Protein AF-A0A2N1TKA8-F1 (afdb_monomer)

Solvent-accessible surface area (backbone atoms only — not comparable to full-atom values): 5814 Å² total; per-residue (Å²): 127,91,72,91,56,67,66,8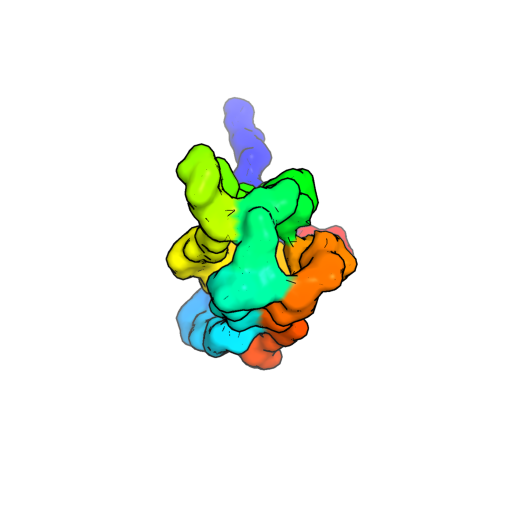2,41,47,38,60,44,77,99,49,78,34,73,87,30,69,49,76,42,67,89,52,42,87,37,86,45,55,42,38,78,60,35,92,66,67,41,39,45,70,52,90,100,39,54,56,42,76,43,90,57,42,88,75,57,58,82,85,74,56,52,42,37,75,63,40,93,54,71,21,43,47,72,54,80,44,42,90,87,21,44,74,45,61,64,93,112

Radius of gyration: 14.37 Å; Cα contacts (8 Å, |Δi|>4): 130; chains: 1; bounding box: 48×22×36 Å

Foldseek 3Di:
DPDDDVCVFKFWQPPDDQPDFKAFAQVLFPLPCQLQVPFPQNQWDRPVPGGIDGHPCCLGRPQLPCRSVVPDPRNRMGGDGTDPRGHMDGHPD

Structure (mmCIF, N/CA/C/O backbone):
data_AF-A0A2N1TKA8-F1
#
_entry.id   AF-A0A2N1TKA8-F1
#
loop_
_atom_site.group_PDB
_atom_site.id
_atom_site.type_symbol
_atom_site.label_atom_id
_atom_site.label_alt_id
_atom_site.label_comp_id
_atom_site.label_asym_id
_atom_site.label_entity_id
_atom_site.label_seq_id
_atom_site.pdbx_PDB_ins_code
_atom_site.Cartn_x
_atom_site.Cartn_y
_atom_site.Cartn_z
_atom_site.occupancy
_atom_site.B_iso_or_equiv
_atom_site.auth_seq_id
_atom_site.auth_comp_id
_atom_site.auth_asym_id
_atom_site.auth_atom_id
_atom_site.pdbx_PDB_model_num
ATOM 1 N N . MET A 1 1 ? 32.732 1.736 4.404 1.00 51.94 1 MET A N 1
ATOM 2 C CA . MET A 1 1 ? 31.875 0.538 4.335 1.00 51.94 1 MET A CA 1
ATOM 3 C C . MET A 1 1 ? 30.776 0.902 3.369 1.00 51.94 1 MET A C 1
ATOM 5 O O . MET A 1 1 ? 29.967 1.752 3.723 1.00 51.94 1 MET A O 1
ATOM 9 N N . ASP A 1 2 ? 30.825 0.390 2.144 1.00 66.38 2 ASP A N 1
ATOM 10 C CA . ASP A 1 2 ? 29.766 0.651 1.169 1.00 66.38 2 ASP A CA 1
ATOM 11 C C . ASP A 1 2 ? 28.476 0.045 1.723 1.00 66.38 2 ASP A C 1
ATOM 13 O O . ASP A 1 2 ? 28.377 -1.161 1.953 1.00 66.38 2 ASP A O 1
ATOM 17 N N . GLY A 1 3 ? 27.558 0.924 2.120 1.00 76.12 3 GLY A N 1
ATOM 18 C CA . GLY A 1 3 ? 26.351 0.552 2.841 1.00 76.12 3 GLY A CA 1
ATOM 19 C C . GLY A 1 3 ? 25.369 -0.176 1.932 1.00 76.12 3 GLY A C 1
ATOM 20 O O . GLY A 1 3 ? 25.244 0.136 0.753 1.00 76.12 3 GLY A O 1
ATOM 21 N N . PHE A 1 4 ? 24.635 -1.128 2.498 1.00 83.25 4 PHE A N 1
ATOM 22 C CA . PHE A 1 4 ? 23.500 -1.746 1.825 1.00 83.25 4 PHE A CA 1
ATOM 23 C C . PHE A 1 4 ? 22.379 -0.713 1.626 1.00 83.25 4 PHE A C 1
ATOM 25 O O . PHE A 1 4 ? 21.800 -0.227 2.600 1.00 83.25 4 PHE A O 1
ATOM 32 N N . VAL A 1 5 ? 22.057 -0.396 0.369 1.00 86.62 5 VAL A N 1
ATOM 33 C CA . VAL A 1 5 ? 20.938 0.479 -0.001 1.00 86.62 5 VAL A CA 1
ATOM 34 C C . VAL A 1 5 ? 19.872 -0.361 -0.699 1.00 86.62 5 VAL A C 1
ATOM 36 O O . VAL A 1 5 ? 20.058 -0.823 -1.820 1.00 86.62 5 VAL A O 1
ATOM 39 N N . ILE A 1 6 ? 18.719 -0.550 -0.049 1.00 84.50 6 ILE A N 1
ATOM 40 C CA . ILE A 1 6 ? 17.629 -1.399 -0.573 1.00 84.50 6 ILE A CA 1
ATOM 41 C C . ILE A 1 6 ? 17.176 -0.995 -1.987 1.00 84.50 6 ILE A C 1
ATOM 43 O O . ILE A 1 6 ? 16.823 -1.851 -2.796 1.00 84.50 6 ILE A O 1
ATOM 47 N N . GLN A 1 7 ? 17.251 0.300 -2.304 1.00 84.75 7 GLN A N 1
ATOM 48 C CA . GLN A 1 7 ? 16.839 0.867 -3.592 1.00 84.75 7 GLN A CA 1
ATOM 49 C C . GLN A 1 7 ? 17.740 0.452 -4.765 1.00 84.75 7 GLN A C 1
ATOM 51 O O . GLN A 1 7 ? 17.335 0.576 -5.920 1.00 84.75 7 GLN A O 1
ATOM 56 N N . ASP A 1 8 ? 18.926 -0.096 -4.493 1.00 90.19 8 ASP A N 1
ATOM 57 C CA . ASP A 1 8 ? 19.787 -0.64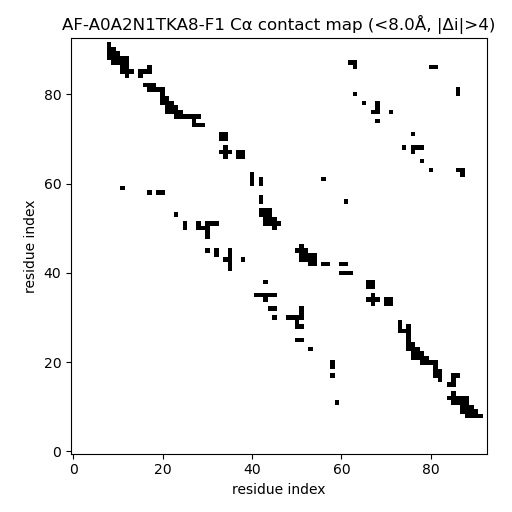7 -5.541 1.00 90.19 8 ASP A CA 1
ATOM 58 C C . ASP A 1 8 ? 19.264 -1.991 -6.061 1.00 90.19 8 ASP A C 1
ATOM 60 O O . ASP A 1 8 ? 19.549 -2.358 -7.206 1.00 90.19 8 ASP A O 1
ATOM 64 N N . TYR A 1 9 ? 18.474 -2.700 -5.249 1.00 92.12 9 TYR A N 1
ATOM 65 C CA . TYR A 1 9 ? 17.962 -4.044 -5.525 1.00 92.12 9 TYR A CA 1
ATOM 66 C C . TYR A 1 9 ? 16.460 -4.054 -5.792 1.00 92.12 9 TYR A C 1
ATOM 68 O O . TYR A 1 9 ? 16.013 -4.768 -6.683 1.00 92.12 9 TYR A O 1
ATOM 76 N N . VAL A 1 10 ? 15.686 -3.235 -5.081 1.00 92.94 10 VAL A N 1
ATOM 77 C CA . VAL A 1 10 ? 14.235 -3.126 -5.259 1.00 92.94 10 VAL A CA 1
ATOM 78 C C . VAL A 1 10 ? 13.889 -1.684 -5.576 1.00 92.94 10 VAL A C 1
ATOM 80 O O . VAL A 1 10 ? 14.029 -0.810 -4.727 1.00 92.94 10 VAL A O 1
ATOM 83 N N . HIS A 1 11 ? 13.444 -1.434 -6.803 1.00 92.88 11 HIS A N 1
ATOM 84 C CA . HIS A 1 11 ? 13.124 -0.090 -7.282 1.00 92.88 11 HIS A CA 1
ATOM 85 C C . HIS A 1 11 ? 11.878 -0.109 -8.159 1.00 92.88 11 HIS A C 1
ATOM 87 O O . HIS A 1 11 ? 11.533 -1.130 -8.735 1.00 92.88 11 HIS A O 1
ATOM 93 N N . ARG A 1 12 ? 11.196 1.027 -8.285 1.00 93.44 12 ARG A N 1
ATOM 94 C CA . ARG A 1 12 ? 10.012 1.165 -9.141 1.00 93.44 12 ARG A CA 1
ATOM 95 C C . ARG A 1 12 ? 10.385 1.615 -10.553 1.00 93.44 12 ARG A C 1
ATOM 97 O O . ARG A 1 12 ? 11.351 2.367 -10.727 1.00 93.44 12 ARG A O 1
ATOM 104 N N . ALA A 1 13 ? 9.605 1.188 -11.548 1.00 93.94 13 ALA A N 1
ATOM 105 C CA . ALA A 1 13 ? 9.708 1.702 -12.911 1.00 93.94 13 ALA A CA 1
ATOM 106 C C . ALA A 1 13 ? 9.607 3.240 -12.928 1.00 93.94 13 ALA A C 1
ATOM 108 O O . ALA A 1 13 ? 8.733 3.837 -12.297 1.00 93.94 13 ALA A O 1
ATOM 109 N N . LYS A 1 14 ? 10.533 3.895 -13.633 1.00 91.75 14 LYS A N 1
ATOM 110 C CA . LYS A 1 14 ? 10.631 5.362 -13.677 1.00 91.75 14 LYS A CA 1
ATOM 111 C C . LYS A 1 14 ? 9.822 5.924 -14.841 1.00 91.75 14 LYS A C 1
ATOM 113 O O . LYS A 1 14 ? 9.778 5.315 -15.902 1.00 91.75 14 LYS A O 1
ATOM 118 N N . ASN A 1 15 ? 9.276 7.128 -14.662 1.00 91.06 15 ASN A N 1
ATOM 119 C CA . ASN A 1 15 ? 8.547 7.882 -15.694 1.00 91.06 15 ASN A CA 1
ATOM 120 C C . ASN A 1 15 ? 7.302 7.164 -16.250 1.00 91.06 15 ASN A C 1
ATOM 122 O O . ASN A 1 15 ? 6.899 7.416 -17.384 1.00 91.06 15 ASN A O 1
ATOM 126 N N . VAL A 1 16 ? 6.687 6.285 -15.456 1.00 93.00 16 VAL A N 1
ATOM 127 C CA . VAL A 1 16 ? 5.436 5.597 -15.797 1.00 93.00 16 VAL A CA 1
ATOM 128 C C . VAL A 1 16 ? 4.434 5.833 -14.672 1.00 93.00 16 VAL A C 1
ATOM 130 O O . VAL A 1 16 ? 4.780 5.729 -13.496 1.00 93.00 16 VAL A O 1
ATOM 133 N N . ASP A 1 17 ? 3.193 6.160 -15.029 1.00 94.00 17 ASP A N 1
ATOM 134 C CA . ASP A 1 17 ? 2.097 6.259 -14.066 1.00 94.00 17 ASP A CA 1
ATOM 135 C C . ASP A 1 17 ? 1.669 4.861 -13.600 1.00 94.00 17 ASP A C 1
ATOM 137 O O . ASP A 1 17 ? 1.299 4.009 -14.411 1.00 94.00 17 ASP A O 1
ATOM 141 N N . THR A 1 18 ? 1.681 4.644 -12.286 1.00 94.50 18 THR A N 1
ATOM 142 C CA . THR A 1 18 ? 1.227 3.396 -11.659 1.00 94.50 18 THR A CA 1
ATOM 143 C C . THR A 1 18 ? -0.286 3.247 -11.654 1.00 94.50 18 THR A C 1
ATOM 145 O O . THR A 1 18 ? -0.800 2.126 -11.588 1.00 94.50 18 THR A O 1
ATOM 148 N N . GLY A 1 19 ? -1.007 4.366 -11.757 1.00 94.75 19 GLY A N 1
ATOM 149 C CA . GLY A 1 19 ? -2.419 4.438 -11.434 1.00 94.75 19 GLY A CA 1
ATOM 150 C C . GLY A 1 19 ? -2.682 4.316 -9.931 1.00 94.75 19 GLY A C 1
ATOM 151 O O . GLY A 1 19 ? -1.789 4.323 -9.083 1.00 94.75 19 GLY A O 1
ATOM 152 N N . GLU A 1 20 ? -3.959 4.227 -9.580 1.00 96.25 20 GLU A N 1
ATOM 153 C CA . GLU A 1 20 ? -4.376 3.861 -8.232 1.00 96.25 20 GLU A CA 1
ATOM 154 C C . GLU A 1 20 ? -4.438 2.340 -8.116 1.00 96.25 20 GLU A C 1
ATOM 156 O O . GLU A 1 20 ? -5.185 1.690 -8.843 1.00 96.25 20 GLU A O 1
ATOM 161 N N . PHE A 1 21 ? -3.643 1.788 -7.204 1.00 97.50 21 PHE A N 1
ATOM 162 C CA . PHE A 1 21 ? -3.535 0.342 -6.997 1.00 97.50 21 PHE A CA 1
ATOM 163 C C . PHE A 1 21 ? -3.802 -0.078 -5.541 1.00 97.50 21 PHE A C 1
ATOM 165 O O . PHE A 1 21 ? -3.879 -1.264 -5.237 1.00 97.50 21 PHE A O 1
ATOM 172 N N . ILE A 1 22 ? -4.010 0.896 -4.648 1.00 98.25 22 ILE A N 1
ATOM 173 C CA . ILE A 1 22 ? -4.612 0.696 -3.329 1.00 98.25 22 ILE A CA 1
ATOM 174 C C . ILE A 1 22 ? -5.762 1.686 -3.196 1.00 98.25 22 ILE A C 1
ATOM 176 O O . ILE A 1 22 ? -5.554 2.895 -3.313 1.00 98.25 22 ILE A O 1
ATOM 180 N N . LYS A 1 23 ? -6.954 1.170 -2.904 1.00 98.06 23 LYS A N 1
ATOM 181 C CA . LYS A 1 23 ? -8.114 1.956 -2.484 1.00 98.06 23 LYS A CA 1
ATOM 182 C C . LYS A 1 23 ? -8.369 1.688 -1.012 1.00 98.06 23 LYS A C 1
ATOM 184 O O . LYS A 1 23 ? -8.433 0.537 -0.588 1.00 98.06 23 LYS A O 1
ATOM 189 N N . PHE A 1 24 ? -8.505 2.753 -0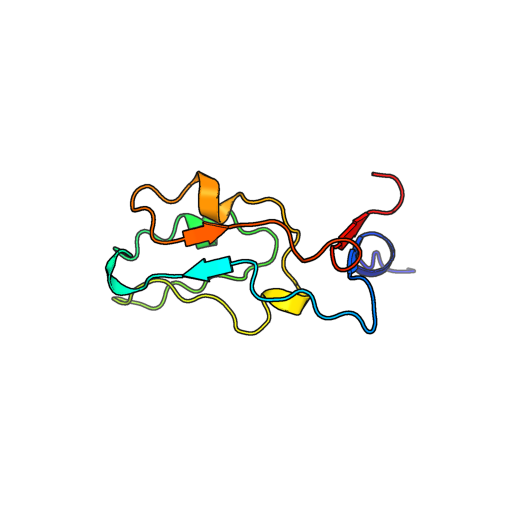.235 1.00 97.56 24 PHE A N 1
ATOM 190 C CA . PHE A 1 24 ? -8.771 2.664 1.193 1.00 97.56 24 PHE A CA 1
ATOM 191 C C . PHE A 1 24 ? -10.132 3.284 1.505 1.00 97.56 24 PHE A C 1
ATOM 193 O O . PHE A 1 24 ? -10.357 4.465 1.254 1.00 97.56 24 PHE A O 1
ATOM 200 N N . ASN A 1 25 ? -11.042 2.472 2.034 1.00 97.00 25 ASN A N 1
ATOM 201 C CA . ASN A 1 25 ? -12.351 2.897 2.497 1.00 97.00 25 ASN A CA 1
ATOM 202 C C . ASN A 1 25 ? -12.294 3.136 4.010 1.00 97.00 25 ASN A C 1
ATOM 204 O O . ASN A 1 25 ? -12.368 2.203 4.813 1.00 97.00 25 ASN A O 1
ATOM 208 N N . GLU A 1 26 ? -12.187 4.408 4.389 1.00 94.44 26 GLU A N 1
ATOM 209 C CA . GLU A 1 26 ? -12.177 4.809 5.793 1.00 94.44 26 GLU A CA 1
ATOM 210 C C . GLU A 1 26 ? -13.461 4.398 6.514 1.00 94.44 26 GLU A C 1
ATOM 212 O O . GLU A 1 26 ? -13.395 3.988 7.663 1.00 94.44 26 GLU A O 1
ATOM 217 N N . GLU A 1 27 ? -14.633 4.434 5.884 1.00 95.44 27 GLU A N 1
ATOM 218 C CA . GLU A 1 27 ? -15.905 4.104 6.542 1.00 95.44 27 GLU A CA 1
ATOM 219 C C . GLU A 1 27 ? -15.923 2.673 7.087 1.00 95.44 27 GLU A C 1
ATOM 221 O O . GLU A 1 27 ? -16.352 2.470 8.223 1.00 95.44 27 GLU A O 1
ATOM 226 N N . LYS A 1 28 ? -15.351 1.723 6.338 1.00 96.19 28 LYS A N 1
ATOM 227 C CA . LYS A 1 28 ? -15.223 0.311 6.730 1.00 96.19 28 LYS A CA 1
ATOM 228 C C . LYS A 1 28 ? -14.110 0.032 7.746 1.00 96.19 28 LYS A C 1
ATOM 230 O O . LYS A 1 28 ? -14.087 -1.037 8.343 1.00 96.19 28 LYS A O 1
ATOM 235 N N . CYS A 1 29 ? -13.166 0.952 7.932 1.00 95.75 29 CYS A N 1
ATOM 236 C CA . CYS A 1 29 ? -12.033 0.748 8.829 1.00 95.75 29 CYS A CA 1
ATOM 237 C C . CYS A 1 29 ? -12.431 0.925 10.305 1.00 95.75 29 CYS A C 1
ATOM 239 O O . CYS A 1 29 ? -12.966 1.966 10.692 1.00 95.75 29 CYS A O 1
ATOM 241 N N . ASP A 1 30 ? -12.096 -0.063 11.135 1.00 94.06 30 ASP A N 1
ATOM 242 C CA . ASP A 1 30 ? -12.299 -0.064 12.590 1.00 94.06 30 ASP A CA 1
ATOM 243 C C . ASP A 1 30 ? -11.081 0.454 13.382 1.00 94.06 30 ASP A C 1
ATOM 245 O O . ASP A 1 30 ? -11.164 0.692 14.584 1.00 94.06 30 ASP A O 1
ATOM 249 N N . GLY A 1 31 ? -9.942 0.651 12.711 1.00 94.62 31 GLY A N 1
ATOM 250 C CA . GLY A 1 31 ? -8.696 1.096 13.332 1.00 94.62 31 GLY A CA 1
ATOM 251 C C . GLY A 1 31 ? -7.860 -0.012 13.985 1.00 94.62 31 GLY A C 1
ATOM 252 O O . GLY A 1 31 ? -6.936 0.318 14.725 1.00 94.62 31 GLY A O 1
ATOM 253 N N . CYS A 1 32 ? -8.104 -1.299 13.697 1.00 94.38 32 CYS A N 1
ATOM 254 C CA . CYS A 1 32 ? -7.377 -2.424 14.315 1.00 94.38 32 CYS A CA 1
ATOM 255 C C . CYS A 1 32 ? -5.847 -2.411 14.118 1.00 94.38 32 CYS A C 1
ATOM 257 O O . CYS A 1 32 ? -5.114 -3.050 14.870 1.00 94.38 32 CYS A O 1
ATOM 259 N N . GLY A 1 33 ? -5.340 -1.711 13.098 1.00 95.44 33 GLY A N 1
ATOM 260 C CA . GLY A 1 33 ? -3.902 -1.515 12.889 1.00 95.44 33 GLY A CA 1
ATOM 261 C C . GLY A 1 33 ? -3.149 -2.702 12.277 1.00 95.44 33 GLY A C 1
ATOM 262 O O . GLY A 1 33 ? -1.944 -2.591 12.061 1.00 95.44 33 GLY A O 1
ATOM 263 N N . MET A 1 34 ? -3.818 -3.802 11.915 1.00 97.06 34 MET A N 1
ATOM 264 C CA . MET A 1 34 ? -3.157 -4.968 11.303 1.00 97.06 34 MET A CA 1
ATOM 265 C C . MET A 1 34 ? -2.400 -4.617 10.016 1.00 97.06 34 MET A C 1
ATOM 267 O O . MET A 1 34 ? -1.288 -5.096 9.804 1.00 97.06 34 MET A O 1
ATOM 271 N N . CYS A 1 35 ? -2.947 -3.713 9.195 1.00 98.00 35 CYS A N 1
ATOM 272 C CA . CYS A 1 35 ? -2.287 -3.215 7.987 1.00 98.00 35 CYS A CA 1
ATOM 273 C C . CYS A 1 35 ? -0.948 -2.516 8.280 1.00 98.00 35 CYS A C 1
ATOM 275 O O . CYS A 1 35 ? -0.021 -2.626 7.481 1.00 98.00 35 CYS A O 1
ATOM 277 N N . ASN A 1 36 ? -0.826 -1.838 9.428 1.00 97.19 36 ASN A N 1
ATOM 278 C CA . ASN A 1 36 ? 0.424 -1.239 9.891 1.00 97.19 36 ASN A CA 1
ATOM 279 C C . ASN A 1 36 ? 1.415 -2.313 10.342 1.00 97.19 36 ASN A C 1
ATOM 281 O O . ASN A 1 36 ? 2.560 -2.290 9.902 1.00 97.19 36 ASN A O 1
ATOM 285 N N . SER A 1 37 ? 0.969 -3.289 11.134 1.00 97.00 37 SER A N 1
ATOM 286 C CA . SER A 1 37 ? 1.838 -4.347 11.665 1.00 97.00 37 SER A CA 1
A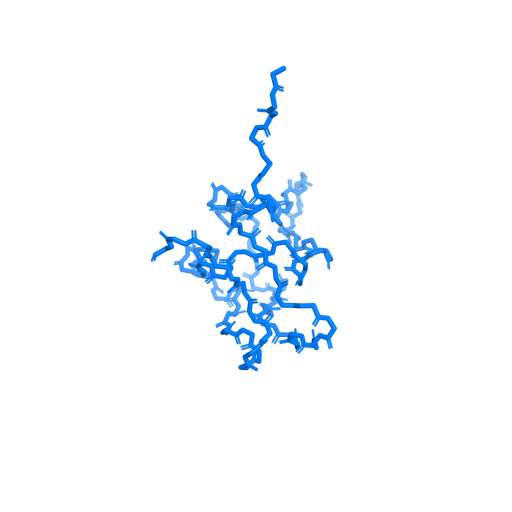TOM 287 C C . SER A 1 37 ? 2.503 -5.205 10.584 1.00 97.00 37 SER A C 1
ATOM 289 O O . SER A 1 37 ? 3.606 -5.698 10.798 1.00 97.00 37 SER A O 1
ATOM 291 N N . VAL A 1 38 ? 1.860 -5.383 9.424 1.00 98.19 38 VAL A N 1
ATOM 292 C CA . VAL A 1 38 ? 2.397 -6.214 8.326 1.00 98.19 38 VAL A CA 1
ATOM 293 C C . VAL A 1 38 ? 3.129 -5.428 7.237 1.00 98.19 38 VAL A C 1
ATOM 295 O O . VAL A 1 38 ? 3.715 -6.022 6.330 1.00 98.19 38 VAL A O 1
ATOM 298 N N . CYS A 1 39 ? 3.080 -4.095 7.256 1.00 98.00 39 CYS A N 1
ATOM 299 C CA . CYS A 1 39 ? 3.628 -3.300 6.163 1.00 98.00 39 CYS A CA 1
ATOM 300 C C . CYS A 1 39 ? 5.139 -3.103 6.308 1.00 98.00 39 CYS A C 1
ATOM 302 O O . CYS A 1 39 ? 5.593 -2.214 7.021 1.00 98.00 39 CYS A O 1
ATOM 304 N N . MET A 1 40 ? 5.921 -3.847 5.522 1.00 94.75 40 MET A N 1
ATOM 305 C CA . MET A 1 40 ? 7.388 -3.715 5.473 1.00 94.75 40 MET A CA 1
ATOM 306 C C . MET A 1 40 ? 7.875 -2.318 5.038 1.00 94.75 40 MET A C 1
ATOM 308 O O . MET A 1 40 ? 9.019 -1.955 5.287 1.00 94.75 40 MET A O 1
ATOM 312 N N . ALA A 1 41 ? 7.010 -1.533 4.388 1.00 95.44 41 ALA A N 1
ATOM 313 C CA . ALA A 1 41 ? 7.304 -0.182 3.914 1.00 95.44 41 ALA A CA 1
ATOM 314 C C . ALA A 1 41 ? 6.767 0.932 4.838 1.00 95.44 41 ALA A C 1
ATOM 316 O O . ALA A 1 41 ? 6.872 2.105 4.486 1.00 95.44 41 ALA A O 1
ATOM 317 N N . ASN A 1 42 ? 6.182 0.591 5.997 1.00 96.00 42 ASN A N 1
ATOM 318 C CA . ASN A 1 42 ? 5.625 1.547 6.969 1.00 96.00 42 ASN A CA 1
ATOM 319 C C . ASN A 1 42 ? 4.642 2.566 6.351 1.00 96.00 42 ASN A C 1
ATOM 321 O O . ASN A 1 42 ? 4.712 3.768 6.608 1.00 96.00 42 ASN A O 1
ATOM 325 N N . LEU A 1 43 ? 3.727 2.091 5.498 1.00 97.81 43 LEU A N 1
ATOM 326 C CA . LEU A 1 43 ? 2.801 2.952 4.746 1.00 97.81 43 LEU A CA 1
ATOM 327 C C . LEU A 1 43 ? 1.467 3.206 5.435 1.00 97.81 43 LEU A C 1
ATOM 329 O O . LEU A 1 43 ? 0.675 3.984 4.916 1.00 97.81 43 LEU A O 1
ATOM 333 N N . TRP A 1 44 ? 1.207 2.583 6.576 1.00 97.50 44 TRP A N 1
ATOM 334 C CA . TRP A 1 44 ? -0.024 2.785 7.327 1.00 97.50 44 TRP A CA 1
ATOM 335 C C . TRP A 1 44 ? 0.300 3.471 8.646 1.00 97.50 44 TRP A C 1
ATOM 337 O O . TRP A 1 44 ? 1.216 3.058 9.337 1.00 97.50 44 TRP A O 1
ATOM 347 N N . ALA A 1 45 ? -0.450 4.505 9.007 1.00 94.56 45 ALA A N 1
ATOM 348 C CA . ALA A 1 45 ? -0.378 5.121 10.327 1.00 94.56 45 ALA A CA 1
ATOM 349 C C . ALA A 1 45 ? -1.588 4.700 11.168 1.00 94.56 45 ALA A C 1
ATOM 351 O O . ALA A 1 45 ? -2.688 4.545 10.635 1.00 94.56 45 ALA A O 1
ATOM 352 N N . VAL A 1 46 ? -1.395 4.570 12.483 1.00 91.06 46 VAL A N 1
ATOM 353 C CA . VAL A 1 46 ? -2.457 4.283 13.463 1.00 91.06 46 VAL A CA 1
ATOM 354 C C . VAL A 1 46 ? -2.487 5.420 14.493 1.00 91.06 46 VAL A C 1
ATOM 356 O O . VAL A 1 46 ? -1.832 5.331 15.533 1.00 91.06 46 VAL A O 1
ATOM 359 N N . PRO A 1 47 ? -3.154 6.553 14.204 1.00 84.44 47 PRO A N 1
ATOM 360 C CA . PRO A 1 47 ? -3.223 7.656 15.151 1.00 84.44 47 PRO A CA 1
ATOM 361 C C . PRO A 1 47 ? -4.083 7.257 16.358 1.00 84.44 47 PRO A C 1
ATOM 363 O O . PRO A 1 47 ? -5.044 6.500 16.226 1.00 84.44 47 PRO A O 1
ATOM 366 N N . LYS A 1 48 ? -3.766 7.788 17.546 1.00 78.94 48 LYS A N 1
ATOM 367 C CA . LYS A 1 48 ? -4.546 7.510 18.764 1.00 78.94 48 LYS A CA 1
ATOM 368 C C . LYS A 1 48 ? -6.028 7.832 18.531 1.00 78.94 48 LYS A C 1
ATOM 370 O O . LYS A 1 48 ? -6.347 8.936 18.088 1.00 78.94 48 LYS A O 1
ATOM 375 N N . ASN A 1 49 ? -6.900 6.873 18.850 1.00 69.88 49 ASN A N 1
ATOM 376 C CA . ASN A 1 49 ? -8.362 6.960 18.733 1.00 69.88 49 ASN A CA 1
ATOM 377 C C . ASN A 1 49 ? -8.881 7.300 17.324 1.00 69.88 49 ASN A C 1
ATOM 379 O O . ASN A 1 49 ? -9.965 7.859 17.189 1.00 69.88 49 ASN A O 1
ATOM 383 N N . ASN A 1 50 ? -8.112 7.001 16.277 1.00 77.56 50 ASN A N 1
ATOM 384 C CA . ASN A 1 50 ? -8.497 7.263 14.896 1.00 77.56 50 ASN A CA 1
ATOM 385 C C . ASN A 1 50 ? -8.390 6.001 14.045 1.00 77.56 50 ASN A C 1
ATOM 387 O O . ASN A 1 50 ? -7.655 5.066 14.359 1.00 77.56 50 ASN A O 1
ATOM 391 N N . LYS A 1 51 ? -9.099 6.028 12.918 1.00 85.75 51 LYS A N 1
ATOM 392 C CA . LYS A 1 51 ? -8.959 5.040 11.850 1.00 85.75 51 LYS A CA 1
ATOM 393 C C . LYS A 1 51 ? -7.540 5.064 11.282 1.00 85.75 51 LYS A C 1
ATOM 395 O O . LYS A 1 51 ? -6.840 6.082 11.370 1.00 85.75 51 LYS A O 1
ATOM 400 N N . THR A 1 52 ? -7.112 3.941 10.709 1.00 93.94 52 THR A N 1
ATOM 401 C CA . THR A 1 52 ? -5.804 3.868 10.050 1.00 93.94 52 THR A CA 1
ATOM 402 C C . THR A 1 52 ? -5.750 4.855 8.884 1.00 93.94 52 THR A C 1
ATOM 404 O O . THR A 1 52 ? -6.779 5.265 8.354 1.00 93.94 52 THR A O 1
ATOM 407 N N . ARG A 1 53 ? -4.546 5.279 8.492 1.00 95.50 53 ARG A N 1
ATOM 408 C CA . ARG A 1 53 ? -4.346 6.176 7.343 1.00 95.50 53 ARG A CA 1
ATOM 409 C C . ARG A 1 53 ? -3.283 5.621 6.416 1.00 95.50 53 ARG A C 1
ATOM 411 O O . ARG A 1 53 ? -2.208 5.256 6.886 1.00 95.50 53 ARG A O 1
ATOM 418 N N . LEU A 1 54 ? -3.566 5.599 5.117 1.00 97.38 54 LEU A N 1
ATOM 419 C CA . LEU A 1 54 ? -2.580 5.274 4.091 1.00 97.38 54 LEU A CA 1
ATOM 420 C C . LEU A 1 54 ? -1.680 6.487 3.826 1.00 97.38 54 LEU A C 1
ATOM 422 O O . LEU A 1 54 ? -2.154 7.609 3.659 1.00 97.38 54 LEU A O 1
ATOM 426 N N . SER A 1 55 ? -0.373 6.259 3.771 1.00 97.25 55 SER A N 1
ATOM 427 C CA . SER A 1 55 ? 0.613 7.271 3.407 1.00 97.25 55 SER A CA 1
ATOM 428 C C . SER A 1 55 ? 0.379 7.763 1.974 1.00 97.25 55 SER A C 1
ATOM 430 O O . SER A 1 55 ? 0.217 6.937 1.073 1.00 97.25 55 SER A O 1
ATOM 432 N N . PRO A 1 56 ? 0.465 9.080 1.701 1.00 95.94 56 PRO A N 1
ATOM 433 C CA . PRO A 1 56 ? 0.393 9.594 0.333 1.00 95.94 56 PRO A CA 1
ATOM 434 C C . PRO A 1 56 ? 1.531 9.061 -0.552 1.00 95.94 56 PRO A C 1
ATOM 436 O O . PRO A 1 56 ? 1.380 9.021 -1.768 1.00 95.94 56 PRO A O 1
ATOM 439 N N . LYS A 1 57 ? 2.629 8.584 0.056 1.00 95.12 57 LYS A N 1
ATOM 440 C CA . LYS A 1 57 ? 3.789 8.011 -0.639 1.00 95.12 57 LYS A CA 1
ATOM 441 C C . LYS A 1 57 ? 3.628 6.548 -1.050 1.00 95.12 57 LYS A C 1
ATOM 443 O O . LYS A 1 57 ? 4.593 5.912 -1.477 1.00 95.12 57 LYS A O 1
ATOM 448 N N . TYR A 1 58 ? 2.439 5.961 -0.885 1.00 96.94 58 TYR A N 1
ATOM 449 C CA . TYR A 1 58 ? 2.246 4.540 -1.182 1.00 96.94 58 TYR A CA 1
ATOM 450 C C . TYR A 1 58 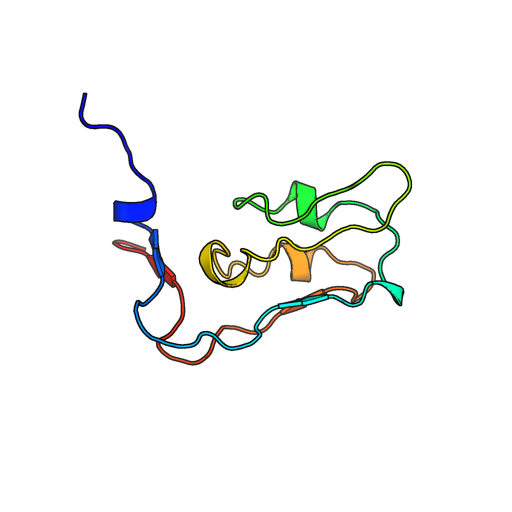? 2.572 4.208 -2.644 1.00 96.94 58 TYR A C 1
ATOM 452 O O . TYR A 1 58 ? 3.108 3.136 -2.914 1.00 96.94 58 TYR A O 1
ATOM 460 N N . ARG A 1 59 ? 2.322 5.138 -3.576 1.00 95.06 59 ARG A N 1
ATOM 461 C CA . ARG A 1 59 ? 2.635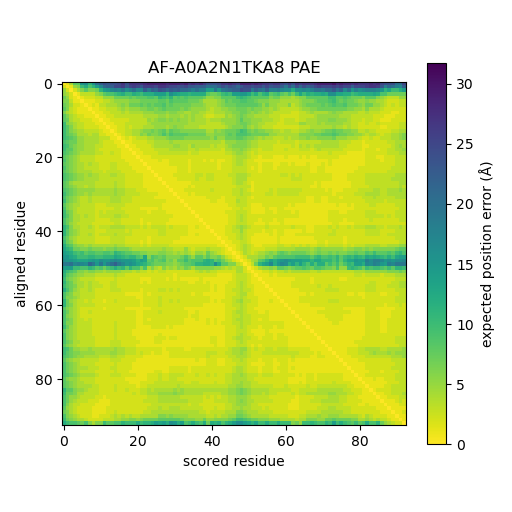 4.939 -4.996 1.00 95.06 59 ARG A CA 1
ATOM 462 C C . ARG A 1 59 ? 4.131 4.880 -5.276 1.00 95.06 59 ARG A C 1
ATOM 464 O O . ARG A 1 59 ? 4.526 4.241 -6.242 1.00 95.06 59 ARG A O 1
ATOM 471 N N . GLU A 1 60 ? 4.963 5.486 -4.432 1.00 92.50 60 GLU A N 1
ATOM 472 C CA . GLU A 1 60 ? 6.419 5.419 -4.576 1.00 92.50 60 GLU A CA 1
ATOM 473 C C . GLU A 1 60 ? 7.017 4.216 -3.842 1.00 92.50 60 GLU A C 1
ATOM 475 O O . GLU A 1 60 ? 7.897 3.544 -4.374 1.00 92.50 60 GLU A O 1
ATOM 480 N N . LEU A 1 61 ? 6.541 3.942 -2.625 1.00 94.06 61 LEU A N 1
ATOM 481 C CA . LEU A 1 61 ? 7.235 3.074 -1.669 1.00 94.06 61 LEU A CA 1
ATOM 482 C C . LEU A 1 61 ? 6.578 1.703 -1.452 1.00 94.06 61 LEU A C 1
ATOM 484 O O . LEU A 1 61 ? 7.173 0.847 -0.799 1.00 94.06 61 LEU A O 1
ATOM 488 N N . CYS A 1 62 ? 5.359 1.467 -1.951 1.00 96.75 62 CYS A N 1
ATOM 489 C CA . CYS A 1 62 ? 4.721 0.159 -1.801 1.00 96.75 62 CYS A CA 1
ATOM 490 C C . CYS A 1 62 ? 5.506 -0.917 -2.559 1.00 96.75 62 CYS A C 1
ATOM 492 O O . CYS A 1 62 ? 5.902 -0.712 -3.706 1.00 96.75 62 CYS A O 1
ATOM 494 N N . LEU A 1 63 ? 5.673 -2.074 -1.916 1.00 96.19 63 LEU A N 1
ATOM 495 C CA . LEU A 1 63 ? 6.356 -3.247 -2.467 1.00 96.19 63 LEU A CA 1
ATOM 496 C C . LEU A 1 63 ? 5.400 -4.239 -3.150 1.00 96.19 63 LEU A C 1
ATOM 498 O O . LEU A 1 63 ? 5.795 -5.360 -3.433 1.00 96.19 63 LEU A O 1
ATOM 502 N N . GLU A 1 64 ? 4.134 -3.864 -3.359 1.00 97.00 64 GLU A N 1
ATOM 503 C CA . GLU A 1 64 ? 3.145 -4.664 -4.109 1.00 97.00 64 GLU A CA 1
ATOM 504 C C . GLU A 1 64 ? 2.910 -6.086 -3.560 1.00 97.00 64 GLU A C 1
ATOM 506 O O . GLU A 1 64 ? 2.454 -6.974 -4.272 1.00 97.00 64 GLU A O 1
ATOM 511 N N . CYS A 1 65 ? 3.171 -6.308 -2.268 1.00 97.38 65 CYS A N 1
ATOM 512 C CA . CYS A 1 65 ? 3.053 -7.626 -1.634 1.00 97.38 65 CYS A CA 1
ATOM 513 C C . CYS A 1 65 ? 1.622 -8.018 -1.228 1.00 97.38 65 CYS A C 1
ATOM 515 O O . CYS A 1 65 ? 1.422 -9.109 -0.705 1.00 97.38 65 CYS A O 1
ATOM 517 N N . ALA A 1 66 ? 0.648 -7.113 -1.371 1.00 98.19 66 ALA A N 1
ATOM 518 C CA . ALA A 1 66 ? -0.751 -7.287 -0.964 1.00 98.19 66 ALA A CA 1
ATOM 519 C C . ALA A 1 66 ? -1.000 -7.668 0.518 1.00 98.19 66 ALA A C 1
ATOM 521 O O . ALA A 1 66 ? -2.143 -7.901 0.901 1.00 98.19 66 ALA A O 1
ATOM 522 N N . ALA A 1 67 ? 0.015 -7.668 1.393 1.00 98.56 67 ALA A N 1
ATOM 523 C CA . ALA A 1 67 ? -0.140 -8.123 2.781 1.00 98.56 67 ALA A CA 1
ATOM 524 C C . ALA A 1 67 ? -1.208 -7.334 3.556 1.00 98.56 67 ALA A C 1
ATOM 526 O O . ALA A 1 67 ? -2.014 -7.919 4.268 1.00 98.56 67 ALA A O 1
ATOM 527 N N . CYS A 1 68 ? -1.258 -6.008 3.383 1.00 98.44 68 CYS A N 1
ATOM 528 C CA . CYS A 1 68 ? -2.266 -5.166 4.036 1.00 98.44 68 CYS A CA 1
ATOM 529 C C . CYS A 1 68 ? -3.702 -5.464 3.577 1.00 98.44 68 CYS A C 1
ATOM 531 O O . CYS A 1 68 ? -4.611 -5.392 4.397 1.00 98.44 68 CYS A O 1
ATOM 533 N N . TYR A 1 69 ? -3.885 -5.828 2.304 1.00 98.56 69 TYR A N 1
ATOM 534 C CA . TYR A 1 69 ? -5.159 -6.291 1.759 1.00 98.56 69 TYR A CA 1
ATOM 535 C C . TYR A 1 69 ? -5.548 -7.632 2.388 1.00 98.56 69 TYR A C 1
ATOM 537 O O . TYR A 1 69 ? -6.626 -7.752 2.959 1.00 98.56 69 TYR A O 1
ATOM 545 N N . ALA A 1 70 ? -4.622 -8.595 2.394 1.00 98.50 70 ALA A N 1
ATOM 546 C CA . ALA A 1 70 ? -4.867 -9.946 2.893 1.00 98.50 70 ALA A CA 1
ATOM 547 C C . ALA A 1 70 ? -5.243 -10.011 4.385 1.00 98.50 70 ALA A C 1
ATOM 549 O O . ALA A 1 70 ? -5.992 -10.896 4.784 1.00 98.50 70 ALA A O 1
ATOM 550 N N . VAL A 1 71 ? -4.729 -9.099 5.221 1.00 98.25 71 VAL A N 1
ATOM 551 C CA . VAL A 1 71 ? -5.025 -9.086 6.669 1.00 98.25 71 VAL A CA 1
ATOM 552 C C . VAL A 1 71 ? -6.218 -8.213 7.062 1.00 98.25 71 VAL A C 1
ATOM 554 O O . VAL A 1 71 ? -6.538 -8.112 8.248 1.00 98.25 71 VAL A O 1
ATOM 557 N N . CYS A 1 72 ? -6.853 -7.523 6.112 1.00 98.06 72 CYS A N 1
ATOM 558 C CA . CYS A 1 72 ? -7.966 -6.635 6.419 1.00 98.06 72 CYS A CA 1
ATOM 559 C C . CYS A 1 72 ? -9.281 -7.419 6.514 1.00 98.06 72 CYS A C 1
ATOM 561 O O . CYS A 1 72 ? -9.942 -7.654 5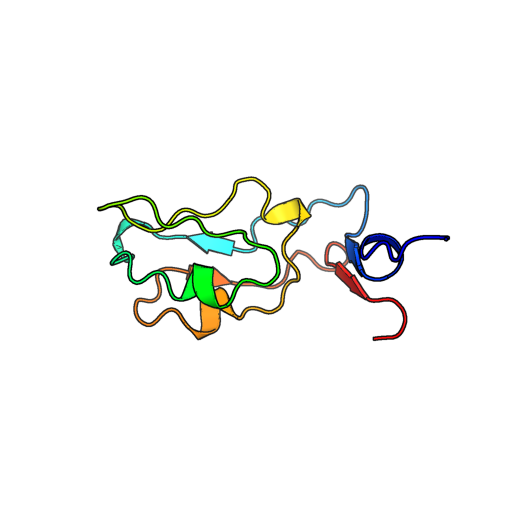.513 1.00 98.06 72 CYS A O 1
ATOM 563 N N . ASN A 1 73 ? -9.719 -7.737 7.734 1.00 97.06 73 ASN A N 1
ATOM 564 C CA . ASN A 1 73 ? -10.983 -8.456 7.972 1.00 97.06 73 ASN A CA 1
ATOM 565 C C . ASN A 1 73 ? -12.259 -7.627 7.714 1.00 97.06 73 ASN A C 1
ATOM 567 O O . ASN A 1 73 ? -13.363 -8.125 7.914 1.00 97.06 73 ASN A O 1
ATOM 571 N N . HIS A 1 74 ? -12.121 -6.357 7.324 1.00 96.75 74 HIS A N 1
ATOM 572 C CA . HIS A 1 74 ? -13.239 -5.428 7.127 1.00 96.75 74 HIS A CA 1
ATOM 573 C C . HIS A 1 74 ? -13.423 -4.993 5.670 1.00 96.75 74 HIS A C 1
ATOM 575 O O . HIS A 1 74 ? -14.224 -4.096 5.403 1.00 96.75 74 HIS A O 1
ATOM 581 N N . ASP A 1 75 ? -12.658 -5.561 4.732 1.00 97.25 75 ASP A N 1
ATOM 582 C CA . ASP A 1 75 ? -12.664 -5.157 3.318 1.00 97.25 75 ASP A CA 1
ATOM 583 C C . ASP A 1 75 ? -12.507 -3.633 3.136 1.00 97.25 75 ASP A C 1
ATOM 585 O O . ASP A 1 75 ? -13.106 -3.014 2.249 1.00 97.25 75 ASP A O 1
ATOM 589 N N . ALA A 1 76 ? -11.748 -3.003 4.040 1.00 97.94 76 ALA A N 1
ATOM 590 C CA . ALA A 1 76 ? -11.4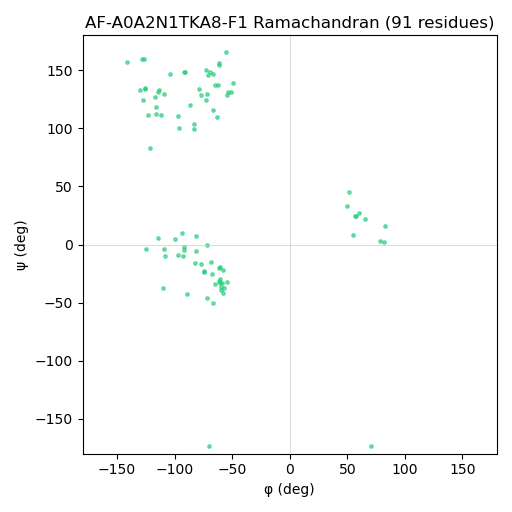67 -1.570 4.022 1.00 97.94 76 ALA A CA 1
ATOM 591 C C . ALA A 1 76 ? -10.318 -1.230 3.066 1.00 97.94 76 ALA A C 1
ATOM 593 O O . ALA A 1 76 ? -10.133 -0.071 2.711 1.00 97.94 76 ALA A O 1
ATOM 594 N N . ILE A 1 77 ? -9.537 -2.226 2.655 1.00 98.50 77 ILE A N 1
ATOM 595 C CA . ILE A 1 77 ? -8.426 -2.088 1.721 1.00 98.50 77 ILE A CA 1
ATOM 596 C C . ILE A 1 77 ? -8.784 -2.924 0.502 1.00 98.50 77 ILE A C 1
ATOM 598 O O . ILE A 1 77 ? -9.085 -4.101 0.646 1.00 98.50 77 ILE A O 1
ATOM 602 N N . ASP A 1 78 ? -8.742 -2.320 -0.677 1.00 98.38 78 ASP A N 1
ATOM 603 C CA . ASP A 1 78 ? -8.800 -3.006 -1.965 1.00 98.38 78 ASP A CA 1
ATOM 604 C C . ASP A 1 78 ? -7.453 -2.803 -2.667 1.00 98.38 78 ASP A C 1
ATOM 606 O O . ASP A 1 78 ? -6.914 -1.691 -2.696 1.00 98.38 78 ASP A O 1
ATOM 610 N N . PHE A 1 79 ? -6.876 -3.892 -3.168 1.00 98.44 79 PHE A N 1
ATOM 611 C CA . PHE A 1 79 ? -5.564 -3.916 -3.803 1.00 98.44 79 PHE A CA 1
ATOM 612 C C . PHE A 1 79 ? -5.670 -4.538 -5.187 1.00 98.44 79 PHE A C 1
ATOM 614 O O . PHE A 1 79 ? -6.231 -5.614 -5.367 1.00 98.44 79 PHE A O 1
ATOM 621 N N . ASN A 1 80 ? -5.036 -3.881 -6.149 1.00 97.62 80 ASN A N 1
ATOM 622 C CA . ASN A 1 80 ? -4.760 -4.436 -7.463 1.00 97.62 80 ASN A CA 1
ATOM 623 C C . ASN A 1 80 ? -3.270 -4.259 -7.747 1.00 97.62 80 ASN A C 1
ATOM 625 O O . ASN A 1 80 ? -2.617 -3.407 -7.147 1.00 97.62 80 ASN A O 1
ATOM 629 N N . TYR A 1 81 ? -2.716 -5.031 -8.677 1.00 97.00 81 TYR A N 1
ATOM 630 C CA . TYR A 1 81 ? -1.379 -4.707 -9.165 1.00 97.00 81 TYR A CA 1
ATOM 631 C C . TYR A 1 81 ? -1.402 -3.373 -9.929 1.00 97.00 81 TYR A C 1
ATOM 633 O O . TYR A 1 81 ? -2.410 -3.059 -10.574 1.00 97.00 81 TYR A O 1
ATOM 641 N N . PRO A 1 82 ? -0.314 -2.579 -9.875 1.00 96.56 82 PRO A N 1
ATOM 642 C CA . PRO A 1 82 ? -0.191 -1.383 -10.698 1.00 96.56 82 PRO A CA 1
ATOM 643 C C . PRO A 1 82 ? -0.353 -1.688 -12.185 1.00 96.56 82 PRO A C 1
ATOM 645 O O . PRO A 1 82 ? -0.236 -2.834 -12.628 1.00 96.56 82 PRO A O 1
ATOM 648 N N . LYS A 1 83 ? -0.561 -0.637 -12.985 1.00 94.94 83 LYS A N 1
ATOM 649 C CA . LYS A 1 83 ? -0.599 -0.755 -14.449 1.00 94.94 83 LYS A CA 1
ATOM 650 C C . LYS A 1 83 ? 0.615 -1.543 -14.961 1.00 94.94 83 LYS A C 1
ATOM 652 O O . LYS A 1 83 ? 1.737 -1.350 -14.486 1.00 94.94 83 LYS A O 1
ATOM 657 N N . GLY A 1 84 ? 0.405 -2.416 -15.945 1.00 95.25 84 GLY A N 1
ATOM 658 C CA . GLY A 1 84 ? 1.482 -3.233 -16.513 1.00 95.25 84 GLY A CA 1
ATOM 659 C C . GLY A 1 84 ? 2.694 -2.383 -16.915 1.00 95.25 84 GLY A C 1
ATOM 660 O O . GLY A 1 84 ? 2.542 -1.343 -17.551 1.00 95.25 84 GLY A O 1
ATOM 661 N N . GLY A 1 85 ? 3.893 -2.800 -16.497 1.00 94.75 85 GLY A N 1
ATOM 662 C CA . GLY A 1 85 ? 5.142 -2.068 -16.746 1.00 94.75 85 GLY A CA 1
ATOM 663 C C . GLY A 1 85 ? 5.449 -0.910 -15.782 1.00 94.75 85 GLY A C 1
ATOM 664 O O . GLY A 1 85 ? 6.475 -0.260 -15.950 1.00 94.75 85 GLY A O 1
ATOM 665 N N . SER A 1 86 ? 4.609 -0.657 -14.770 1.00 95.94 86 SER A N 1
ATOM 666 C CA . SER A 1 86 ? 4.812 0.419 -13.774 1.00 95.94 86 SER A CA 1
ATOM 667 C C . SER A 1 86 ? 5.191 -0.068 -12.361 1.00 95.94 86 SER A C 1
ATOM 669 O O . SER A 1 86 ? 5.427 0.738 -11.455 1.00 95.94 86 SER A O 1
ATOM 671 N N . GLY A 1 87 ? 5.216 -1.387 -12.160 1.00 95.75 87 GLY A N 1
ATOM 672 C CA . GLY A 1 87 ? 5.434 -2.017 -10.861 1.00 95.75 87 GLY A CA 1
ATOM 673 C C . GLY A 1 87 ? 6.858 -1.878 -10.313 1.00 95.75 87 GLY A C 1
ATOM 674 O O . GLY A 1 87 ? 7.720 -1.182 -10.869 1.00 95.75 87 GLY A O 1
ATOM 675 N N . ILE A 1 88 ? 7.108 -2.567 -9.203 1.00 96.38 88 ILE A N 1
ATOM 676 C CA . ILE A 1 88 ? 8.460 -2.755 -8.681 1.00 96.38 88 ILE A CA 1
ATOM 677 C C . ILE A 1 88 ? 9.264 -3.736 -9.542 1.00 96.38 88 ILE A C 1
ATOM 679 O O . ILE A 1 88 ? 8.743 -4.667 -10.148 1.00 96.38 88 ILE A O 1
ATOM 683 N N . ILE A 1 89 ? 10.571 -3.523 -9.555 1.00 94.94 89 ILE A N 1
ATOM 684 C CA . ILE A 1 89 ? 11.591 -4.343 -10.185 1.00 94.94 89 ILE A CA 1
ATOM 685 C C . ILE A 1 89 ? 12.469 -4.863 -9.050 1.00 94.94 89 ILE A C 1
ATOM 687 O O . ILE A 1 89 ? 13.173 -4.090 -8.392 1.00 94.94 89 ILE A O 1
ATOM 691 N N . ILE A 1 90 ? 12.410 -6.172 -8.822 1.00 94.94 90 ILE A N 1
ATOM 692 C CA . ILE A 1 90 ? 13.250 -6.882 -7.857 1.00 94.94 90 ILE A CA 1
ATOM 693 C C . ILE A 1 90 ? 14.423 -7.471 -8.636 1.00 94.94 90 ILE A C 1
ATOM 695 O O . ILE A 1 90 ? 14.251 -8.374 -9.454 1.00 94.94 90 ILE A O 1
ATOM 699 N N . LYS A 1 91 ? 15.627 -6.945 -8.419 1.00 93.56 91 LYS A N 1
ATOM 700 C CA . LYS A 1 91 ? 16.842 -7.523 -8.994 1.00 93.56 91 LYS A CA 1
ATOM 701 C C . LYS A 1 91 ? 17.150 -8.832 -8.270 1.00 93.56 91 LYS A C 1
ATOM 703 O O . LYS A 1 91 ? 17.230 -8.836 -7.045 1.00 93.56 91 LYS A O 1
ATOM 708 N N . TYR A 1 92 ? 17.375 -9.898 -9.036 1.00 92.25 92 TYR A N 1
ATOM 709 C CA . TYR A 1 92 ? 17.708 -11.240 -8.530 1.00 92.25 92 TYR A CA 1
ATOM 710 C C . TYR A 1 92 ? 16.595 -11.923 -7.708 1.00 92.25 92 TYR A C 1
ATOM 712 O O . TYR A 1 92 ? 16.902 -12.788 -6.889 1.00 92.25 92 TYR A O 1
ATOM 720 N N . GLY A 1 93 ? 15.339 -11.499 -7.897 1.00 77.81 93 GLY A N 1
ATOM 721 C CA . GLY A 1 93 ? 14.158 -12.129 -7.293 1.00 77.81 93 GLY A CA 1
ATOM 722 C C . GLY A 1 93 ? 13.783 -13.464 -7.920 1.00 77.81 93 GLY A C 1
ATOM 723 O O . GLY A 1 93 ? 14.242 -13.739 -9.053 1.00 77.81 93 GLY A O 1
#

Sequence (93 aa):
MDGFVIQDYVHRAKNVDTGEFIKFNEEKCDGCGMCNSVCMANLWAVPKNNKTRLSPKYRELCLECAACYAVCNHDAIDFNYPKGGSGIIIKYG

Secondary structure (DSSP, 8-state):
-----GGGTEEEPTT------EEE-TTT-----HHHHT-TT--EE--TTS--EE-TTHHHH-----HHHHT-TTS-EEE-PPSTT-SEEETT-

pLDDT: mean 93.27, std 7.51, range [51.94, 98.56]

Nearest PDB structures (foldseek):
  8a8o-assembly1_C  TM=8.706E-01  e=7.748E-04  Methanothermococcus thermolithotrophic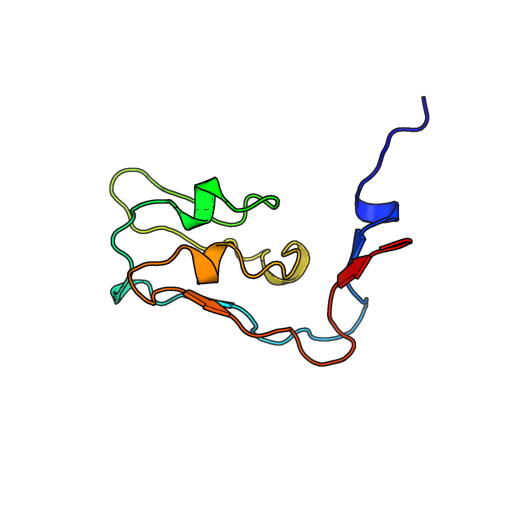us DSM 2095
  7q4v-assembly1_B  TM=8.309E-01  e=1.301E-03  Acetobacterium woodii DSM 1030
  7bke-assembly1_a  TM=7.209E-01  e=3.668E-03  Methanospirillum hungatei JF-1
  5odr-assembly1_A  TM=7.452E-01  e=1.737E-02  Methanothermococcus thermolithotrophicus DSM 2095
  1fxr-assembly1_B  TM=7.300E-01  e=2.688E-01  Desulfocurvibacter africanus

Mean predicted aligned error: 3.87 Å